Protein AF-A0A7Z9ZGJ2-F1 (afdb_monomer_lite)

pLDDT: mean 71.16, std 16.82, range [43.12, 97.69]

Radius of gyration: 15.34 Å; chains: 1; bounding box: 40×15×41 Å

Structure (mmCIF, N/CA/C/O backbone):
data_AF-A0A7Z9ZGJ2-F1
#
_entry.id   AF-A0A7Z9ZGJ2-F1
#
loop_
_atom_site.group_PDB
_atom_site.id
_atom_site.type_symbol
_atom_site.label_atom_id
_atom_site.label_alt_id
_atom_site.label_comp_id
_atom_site.label_asym_id
_atom_site.label_entity_id
_atom_site.label_seq_id
_atom_site.pdbx_PDB_ins_code
_atom_site.Cartn_x
_atom_site.Cartn_y
_atom_site.Cartn_z
_atom_site.occupancy
_atom_site.B_iso_or_equiv
_atom_site.auth_seq_id
_atom_site.auth_comp_id
_atom_site.auth_asym_id
_atom_site.auth_atom_id
_atom_site.pdbx_PDB_model_num
ATOM 1 N N . ASP A 1 1 ? 11.212 -10.038 -9.518 1.00 59.84 1 ASP A N 1
ATOM 2 C CA . ASP A 1 1 ? 11.185 -9.581 -8.121 1.00 59.84 1 ASP A CA 1
ATOM 3 C C . ASP A 1 1 ? 10.863 -8.096 -8.122 1.00 59.84 1 ASP A C 1
ATOM 5 O O . ASP A 1 1 ? 11.644 -7.328 -8.667 1.00 59.84 1 ASP A O 1
ATOM 9 N N . TRP A 1 2 ? 9.677 -7.718 -7.635 1.00 57.72 2 TRP A N 1
ATOM 10 C CA . TRP A 1 2 ? 9.200 -6.331 -7.667 1.00 57.72 2 TRP A CA 1
ATOM 11 C C . TRP A 1 2 ? 9.753 -5.463 -6.523 1.00 57.72 2 TRP A C 1
ATOM 13 O O . TRP A 1 2 ? 9.513 -4.259 -6.470 1.00 57.72 2 TRP A O 1
ATOM 23 N N . ARG A 1 3 ? 10.488 -6.093 -5.598 1.00 60.53 3 ARG A N 1
ATOM 24 C CA . ARG A 1 3 ? 11.052 -5.476 -4.391 1.00 60.53 3 ARG A CA 1
ATOM 25 C C . ARG A 1 3 ? 12.400 -4.803 -4.638 1.00 60.53 3 ARG A C 1
ATOM 27 O O . ARG A 1 3 ? 12.959 -4.200 -3.730 1.00 60.53 3 ARG A O 1
ATOM 34 N N . ARG A 1 4 ? 12.949 -4.925 -5.849 1.00 65.25 4 ARG A N 1
ATOM 35 C CA . ARG A 1 4 ? 14.235 -4.339 -6.239 1.00 65.25 4 ARG A CA 1
ATOM 36 C C . ARG A 1 4 ? 14.045 -3.383 -7.403 1.00 65.25 4 ARG A C 1
ATOM 38 O O . ARG A 1 4 ? 13.236 -3.623 -8.305 1.00 65.25 4 ARG A O 1
ATOM 45 N N . GLU A 1 5 ? 14.805 -2.293 -7.378 1.00 68.88 5 GLU A N 1
ATOM 46 C CA . GLU A 1 5 ? 14.860 -1.370 -8.504 1.00 68.88 5 GLU A CA 1
ATOM 47 C C . GLU A 1 5 ? 15.343 -2.126 -9.749 1.00 68.88 5 GLU A C 1
ATOM 49 O O . GLU A 1 5 ? 16.346 -2.842 -9.704 1.00 68.88 5 GLU A O 1
ATOM 54 N N . ALA A 1 6 ? 14.604 -2.002 -10.853 1.00 72.44 6 ALA A N 1
ATOM 55 C CA . ALA A 1 6 ? 15.041 -2.553 -12.128 1.00 72.44 6 ALA A CA 1
ATOM 56 C C . ALA A 1 6 ? 16.313 -1.813 -12.598 1.00 72.44 6 ALA A C 1
ATOM 58 O O . ALA A 1 6 ? 16.466 -0.625 -12.312 1.00 72.44 6 ALA A O 1
ATOM 59 N N . PRO A 1 7 ? 17.240 -2.463 -13.315 1.00 75.94 7 PRO A N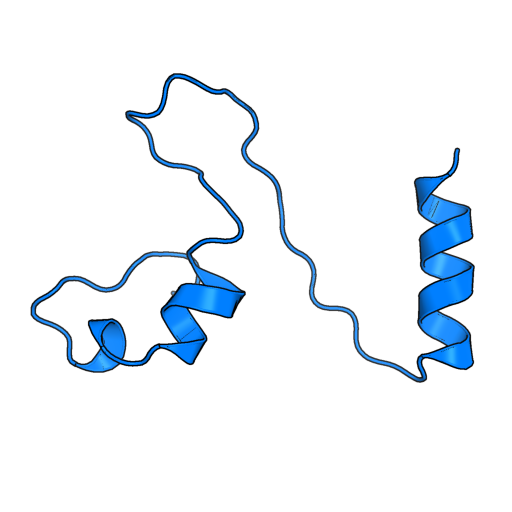 1
ATOM 60 C CA . PRO A 1 7 ? 18.390 -1.775 -13.895 1.00 75.94 7 PRO A CA 1
ATOM 61 C C . PRO A 1 7 ? 17.951 -0.760 -14.964 1.00 75.94 7 PRO A C 1
ATOM 63 O O . PRO A 1 7 ? 16.936 -0.948 -15.627 1.00 75.94 7 PRO A O 1
ATOM 66 N N . LYS A 1 8 ? 18.733 0.311 -15.170 1.00 77.25 8 LYS A N 1
ATOM 67 C CA . LYS A 1 8 ? 18.422 1.395 -16.134 1.00 77.25 8 LYS A CA 1
ATOM 68 C C . LYS A 1 8 ? 18.292 0.928 -17.589 1.00 77.25 8 LYS A C 1
ATOM 70 O O . LYS A 1 8 ? 17.689 1.624 -18.397 1.00 77.25 8 LYS A O 1
ATOM 75 N N . SER A 1 9 ? 18.876 -0.223 -17.913 1.00 82.06 9 SER A N 1
ATOM 76 C CA . SER A 1 9 ? 18.773 -0.882 -19.216 1.00 82.06 9 SER A CA 1
ATOM 77 C C . SER A 1 9 ? 17.422 -1.568 -19.448 1.00 82.06 9 SER A C 1
ATOM 79 O O . SER A 1 9 ? 17.138 -1.983 -20.566 1.00 82.06 9 SER A O 1
ATOM 81 N N . ASP A 1 10 ? 16.590 -1.697 -18.413 1.00 79.62 10 ASP A N 1
ATOM 82 C CA . ASP A 1 10 ? 15.288 -2.346 -18.481 1.00 79.62 10 ASP A CA 1
ATOM 83 C C . ASP A 1 10 ? 14.166 -1.306 -18.667 1.00 79.62 10 ASP A C 1
ATOM 85 O O . ASP A 1 10 ? 14.070 -0.369 -17.868 1.00 79.62 10 ASP A O 1
ATOM 89 N N . PRO A 1 11 ? 13.259 -1.461 -19.652 1.00 78.56 11 PRO A N 1
ATOM 90 C CA . PRO A 1 11 ? 12.123 -0.555 -19.850 1.00 78.56 11 PRO A CA 1
ATOM 91 C C . PRO A 1 11 ? 11.253 -0.360 -18.599 1.00 78.56 11 PRO A C 1
ATOM 93 O O . PRO A 1 11 ? 10.685 0.715 -18.387 1.00 78.56 11 PRO A O 1
ATOM 96 N N . ARG A 1 12 ? 11.191 -1.368 -17.718 1.00 73.81 12 ARG A N 1
ATOM 97 C CA . ARG A 1 12 ? 10.465 -1.308 -16.440 1.00 73.81 12 ARG A CA 1
ATOM 98 C C . ARG A 1 12 ? 11.017 -0.238 -15.494 1.00 73.81 12 ARG A C 1
ATOM 100 O O . ARG A 1 12 ? 10.280 0.229 -14.630 1.00 73.81 12 ARG A O 1
ATOM 107 N N . TYR A 1 13 ? 12.262 0.211 -15.681 1.00 71.06 13 TYR A N 1
ATOM 108 C CA . TYR A 1 13 ? 12.867 1.320 -14.935 1.00 71.06 13 TYR A CA 1
ATOM 109 C C . TYR A 1 13 ? 12.097 2.640 -15.087 1.00 71.06 13 TYR A C 1
ATOM 111 O O . TYR A 1 13 ? 12.004 3.431 -14.143 1.00 71.06 13 TYR A O 1
ATOM 119 N N . TYR A 1 14 ? 11.527 2.878 -16.271 1.00 73.81 14 TYR A N 1
ATOM 120 C CA . TYR A 1 14 ? 10.804 4.108 -16.595 1.00 73.81 14 TYR A CA 1
ATOM 121 C C . TYR A 1 14 ? 9.307 4.025 -16.277 1.00 73.81 14 TYR A C 1
ATOM 123 O O . TYR A 1 14 ? 8.620 5.050 -16.273 1.00 73.81 14 TYR A O 1
ATOM 131 N N . PHE A 1 15 ? 8.801 2.836 -15.933 1.00 72.62 15 PHE A N 1
ATOM 132 C CA . PHE A 1 15 ? 7.427 2.656 -15.482 1.00 72.62 15 PHE A CA 1
ATOM 133 C C . PHE A 1 15 ? 7.264 3.200 -14.052 1.00 72.62 15 PHE A C 1
ATOM 135 O O . PHE A 1 15 ? 7.486 2.523 -13.048 1.00 72.62 15 PHE A O 1
ATOM 142 N N . ARG A 1 16 ? 6.880 4.478 -13.968 1.00 65.56 16 ARG A N 1
ATOM 143 C CA . ARG A 1 16 ? 6.744 5.260 -12.726 1.00 65.56 16 ARG A CA 1
ATOM 144 C C . ARG A 1 16 ? 5.938 4.575 -11.612 1.00 65.56 16 ARG A C 1
ATOM 146 O O . ARG A 1 16 ? 6.422 4.650 -10.483 1.00 65.56 16 ARG A O 1
ATOM 153 N N . PRO A 1 17 ? 4.798 3.893 -11.871 1.00 67.19 17 PRO A N 1
ATOM 154 C CA . PRO A 1 17 ? 4.013 3.273 -10.801 1.00 67.19 17 PRO A CA 1
ATOM 155 C C . PRO A 1 17 ? 4.818 2.258 -9.986 1.00 67.19 17 PRO A C 1
ATOM 157 O O . PRO A 1 17 ? 4.681 2.183 -8.769 1.00 67.19 17 PRO A O 1
ATOM 160 N N . TYR A 1 18 ? 5.721 1.527 -10.641 1.00 60.62 18 TYR A N 1
ATOM 161 C CA . TYR A 1 18 ? 6.596 0.559 -9.987 1.00 60.62 18 TYR A CA 1
ATOM 162 C C . TYR A 1 18 ? 7.620 1.244 -9.069 1.00 60.62 18 TYR A C 1
ATOM 164 O O . TYR A 1 18 ? 7.846 0.822 -7.934 1.00 60.62 18 TYR A O 1
ATOM 172 N N . LYS A 1 19 ? 8.192 2.366 -9.521 1.00 58.19 19 LYS A N 1
ATOM 173 C CA . LYS A 1 19 ? 9.193 3.121 -8.759 1.00 58.19 19 LYS A CA 1
ATOM 174 C C . LYS A 1 19 ? 8.603 3.845 -7.545 1.00 58.19 19 LYS A C 1
ATOM 176 O O . LYS A 1 19 ? 9.284 3.956 -6.528 1.00 58.19 19 LYS A O 1
ATOM 181 N N . THR A 1 20 ? 7.369 4.340 -7.642 1.00 58.78 20 THR A N 1
ATOM 182 C CA . THR A 1 20 ? 6.733 5.145 -6.586 1.00 58.78 20 THR A CA 1
ATOM 183 C C . THR A 1 20 ? 5.998 4.321 -5.535 1.00 58.78 20 THR A C 1
ATOM 185 O O . THR A 1 20 ? 5.997 4.725 -4.378 1.00 58.78 20 THR A O 1
ATOM 188 N N . LEU A 1 21 ? 5.393 3.186 -5.902 1.00 62.53 21 LEU A N 1
ATOM 189 C CA . LEU A 1 21 ? 4.575 2.386 -4.978 1.00 62.53 21 LEU A CA 1
ATOM 190 C C . LEU A 1 21 ? 5.342 1.244 -4.298 1.00 62.53 21 LEU A C 1
ATOM 192 O O . LEU A 1 21 ? 4.992 0.869 -3.183 1.00 62.53 21 LEU A O 1
ATOM 196 N N . LEU A 1 22 ? 6.353 0.675 -4.962 1.00 58.41 22 LEU A N 1
ATOM 197 C CA . LEU A 1 22 ? 6.946 -0.605 -4.544 1.00 58.41 22 LEU A CA 1
ATOM 198 C C . LEU A 1 22 ? 8.429 -0.511 -4.176 1.00 58.41 22 LEU A C 1
ATOM 200 O O . LEU A 1 22 ? 8.875 -1.205 -3.270 1.00 58.41 22 LEU A O 1
ATOM 204 N N . VAL A 1 23 ? 9.195 0.333 -4.872 1.00 56.19 23 VAL A N 1
ATOM 205 C CA . VAL A 1 23 ? 10.661 0.384 -4.715 1.00 56.19 23 VAL A CA 1
ATOM 206 C C . VAL A 1 23 ? 11.119 1.489 -3.755 1.00 56.19 23 VAL A C 1
ATOM 208 O O . VAL A 1 23 ? 12.052 1.286 -2.986 1.00 56.19 23 VAL A O 1
ATOM 211 N N . ARG A 1 24 ? 10.480 2.669 -3.765 1.00 59.09 24 ARG A N 1
ATOM 212 C CA . ARG A 1 24 ? 10.869 3.816 -2.911 1.00 59.09 24 ARG A CA 1
ATOM 213 C C . ARG A 1 24 ? 10.314 3.778 -1.482 1.00 59.09 24 ARG A C 1
ATOM 215 O O . ARG A 1 24 ? 10.751 4.583 -0.667 1.00 59.09 24 ARG A O 1
ATOM 222 N N . THR A 1 25 ? 9.369 2.892 -1.178 1.00 53.84 25 THR A N 1
ATOM 223 C CA . THR A 1 25 ? 8.729 2.770 0.146 1.00 53.84 25 THR A CA 1
ATOM 224 C C . THR A 1 25 ? 9.527 1.914 1.134 1.00 53.84 25 THR A C 1
ATOM 226 O O . THR A 1 25 ? 9.263 1.966 2.330 1.00 53.84 25 THR A O 1
ATOM 229 N N . VAL A 1 26 ? 10.549 1.190 0.668 1.00 54.84 26 VAL A N 1
ATOM 230 C CA . VAL A 1 26 ? 11.416 0.334 1.489 1.00 54.84 26 VAL A CA 1
ATOM 231 C C . VAL A 1 26 ? 12.867 0.696 1.189 1.00 54.84 26 VAL A C 1
ATOM 233 O O . VAL A 1 26 ? 13.519 0.081 0.348 1.00 54.84 26 VAL A O 1
ATOM 236 N N . GLN A 1 27 ? 13.385 1.751 1.821 1.00 50.69 27 GLN A N 1
ATOM 237 C CA . GLN A 1 27 ? 14.758 2.198 1.581 1.00 50.69 27 GLN A CA 1
ATOM 238 C C . GLN A 1 27 ? 15.771 1.332 2.347 1.00 50.69 27 GLN A C 1
ATOM 240 O O . GLN A 1 27 ? 16.472 1.796 3.237 1.00 50.69 27 GLN A O 1
ATOM 245 N N . ALA A 1 28 ? 15.879 0.063 1.957 1.00 51.09 28 ALA A N 1
ATOM 246 C CA . ALA A 1 28 ? 17.035 -0.779 2.243 1.00 51.09 28 ALA A CA 1
ATOM 247 C C . ALA A 1 28 ? 18.124 -0.511 1.183 1.00 51.09 28 ALA A C 1
ATOM 249 O O . ALA A 1 28 ? 18.430 -1.361 0.351 1.00 51.09 28 ALA A O 1
ATOM 250 N N . CYS A 1 29 ? 18.679 0.705 1.161 1.00 43.12 29 CYS A N 1
ATOM 251 C CA . CYS A 1 29 ? 19.890 0.998 0.388 1.00 43.12 29 CYS A CA 1
ATOM 252 C C . CYS A 1 29 ? 21.116 0.719 1.277 1.00 43.12 29 CYS A C 1
ATOM 254 O O . CYS A 1 29 ? 21.234 1.372 2.314 1.00 43.12 29 CYS A O 1
ATOM 256 N N . PRO A 1 30 ? 22.044 -0.179 0.889 1.00 51.28 30 PRO A N 1
ATOM 257 C CA . PRO A 1 30 ? 23.190 -0.572 1.724 1.00 51.28 30 PRO A CA 1
ATOM 258 C C . PRO A 1 30 ? 24.139 0.577 2.101 1.00 51.28 30 PRO A C 1
ATOM 260 O O . PRO A 1 30 ? 24.874 0.477 3.077 1.00 51.28 30 PRO A O 1
ATOM 263 N N . GLU A 1 31 ? 24.126 1.670 1.335 1.00 51.12 31 GLU A N 1
ATOM 264 C CA . GLU A 1 31 ? 25.044 2.808 1.488 1.00 51.12 31 GLU A CA 1
ATOM 265 C C . GLU A 1 31 ? 24.435 3.984 2.275 1.00 51.12 31 GLU A C 1
ATOM 267 O O . GLU A 1 31 ? 25.125 4.949 2.607 1.00 51.12 31 GLU A O 1
ATOM 272 N N . ALA A 1 32 ? 23.139 3.929 2.604 1.00 45.44 32 ALA A N 1
ATOM 273 C CA . ALA A 1 32 ? 22.476 4.974 3.372 1.00 45.44 32 ALA A CA 1
ATOM 274 C C . ALA A 1 32 ? 22.629 4.691 4.871 1.00 45.44 32 ALA A C 1
ATOM 276 O O . ALA A 1 32 ? 22.125 3.709 5.402 1.00 45.44 32 ALA A O 1
ATOM 277 N N . ARG A 1 33 ? 23.307 5.597 5.574 1.00 48.59 33 ARG A N 1
ATOM 278 C CA . ARG A 1 33 ? 23.656 5.540 7.005 1.00 48.59 33 ARG A CA 1
ATOM 279 C C . ARG A 1 33 ? 22.455 5.608 7.978 1.00 48.59 33 ARG A C 1
ATOM 281 O O . ARG A 1 33 ? 22.616 6.082 9.099 1.00 48.59 33 ARG A O 1
ATOM 288 N N . ARG A 1 34 ? 21.247 5.191 7.576 1.00 47.84 34 ARG A N 1
ATOM 289 C CA . ARG A 1 34 ? 20.056 5.109 8.439 1.00 47.84 34 ARG A CA 1
ATOM 290 C C . ARG A 1 34 ? 19.445 3.712 8.370 1.00 47.84 34 ARG A C 1
ATOM 292 O O . ARG A 1 34 ? 19.241 3.157 7.300 1.00 47.84 34 ARG A O 1
ATOM 299 N N . ARG A 1 35 ? 19.216 3.159 9.555 1.00 46.44 35 ARG A N 1
ATOM 300 C CA . ARG A 1 35 ? 19.151 1.732 9.884 1.00 46.44 35 ARG A CA 1
ATOM 301 C C . ARG A 1 35 ? 17.731 1.156 9.892 1.00 46.44 35 ARG A C 1
ATOM 303 O O . ARG A 1 35 ? 17.545 0.058 10.398 1.00 46.44 35 ARG A O 1
ATOM 310 N N . ASP A 1 36 ? 16.749 1.848 9.329 1.00 51.75 36 ASP A N 1
ATOM 311 C CA . ASP A 1 36 ? 15.349 1.444 9.475 1.00 51.75 36 ASP A CA 1
ATOM 312 C C . ASP A 1 36 ? 14.826 0.891 8.148 1.00 51.75 36 ASP A C 1
ATOM 314 O O . ASP A 1 36 ? 14.160 1.569 7.366 1.00 51.75 36 ASP A O 1
ATOM 318 N N . GLY A 1 37 ? 15.188 -0.363 7.867 1.00 56.12 37 GLY A N 1
ATOM 319 C CA . GLY A 1 37 ? 14.588 -1.146 6.791 1.00 56.12 37 GLY A CA 1
ATOM 320 C C . GLY A 1 37 ? 13.116 -1.408 7.104 1.00 56.12 37 GLY A C 1
ATOM 321 O O . GLY A 1 37 ? 12.794 -2.390 7.764 1.00 56.12 37 GLY A O 1
ATOM 322 N N . GLY A 1 38 ? 12.233 -0.506 6.680 1.00 62.75 38 GLY A N 1
ATOM 323 C CA . GLY A 1 38 ? 10.789 -0.647 6.872 1.00 62.75 38 GLY A CA 1
ATOM 324 C C . GLY A 1 38 ? 10.185 -1.706 5.949 1.00 62.75 38 GLY A C 1
ATOM 325 O O . GLY A 1 38 ? 10.503 -1.750 4.766 1.00 62.75 38 GLY A O 1
ATOM 326 N N . GLU A 1 39 ? 9.292 -2.550 6.464 1.00 68.38 39 GLU A N 1
ATOM 327 C CA . GLU A 1 39 ? 8.509 -3.485 5.648 1.00 68.38 39 GLU A CA 1
ATOM 328 C C . GLU A 1 39 ? 7.208 -2.819 5.174 1.00 68.38 39 GLU A C 1
ATOM 330 O O . GLU A 1 39 ? 6.550 -2.099 5.924 1.00 68.38 39 GLU A O 1
ATOM 335 N N . SER A 1 40 ? 6.836 -3.043 3.911 1.00 69.25 40 SER A N 1
ATOM 336 C CA . SER A 1 40 ? 5.560 -2.581 3.351 1.00 69.25 40 SER A CA 1
ATOM 337 C C . SER A 1 40 ? 4.578 -3.744 3.220 1.00 69.25 40 SER A C 1
ATOM 339 O O . SER A 1 40 ? 4.926 -4.791 2.675 1.00 69.25 40 SER A O 1
ATOM 341 N N . PHE A 1 41 ? 3.329 -3.530 3.642 1.00 76.75 41 PHE A N 1
ATOM 342 C CA . PHE A 1 41 ? 2.243 -4.511 3.562 1.00 76.75 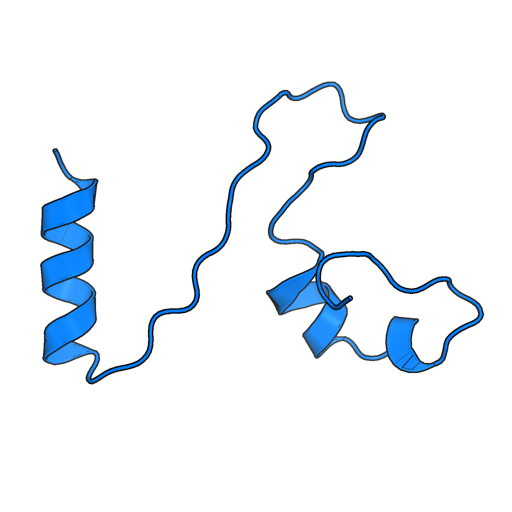41 PHE A CA 1
ATOM 343 C C . PHE A 1 41 ? 1.134 -4.019 2.627 1.00 76.75 41 PHE A C 1
ATOM 345 O O . PHE A 1 41 ? 0.776 -2.842 2.637 1.00 76.75 41 PHE A O 1
ATOM 352 N N . TYR A 1 42 ? 0.563 -4.924 1.831 1.00 80.25 42 TYR A N 1
ATOM 353 C CA . TYR A 1 42 ? -0.618 -4.641 1.016 1.00 80.25 42 TYR A CA 1
ATOM 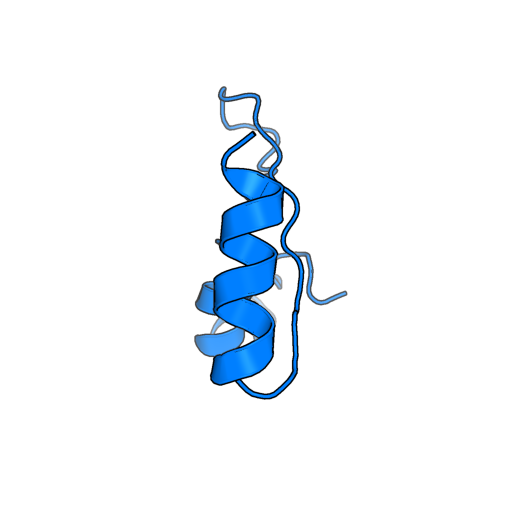354 C C . TYR A 1 42 ? -1.871 -5.158 1.725 1.00 80.25 42 TYR A C 1
ATOM 356 O O . TYR A 1 42 ? -2.000 -6.358 1.962 1.00 80.25 42 TYR A O 1
ATOM 364 N N . VAL A 1 43 ? -2.800 -4.256 2.040 1.00 84.69 43 VAL A N 1
ATOM 365 C CA . VAL A 1 43 ? -4.079 -4.584 2.682 1.00 84.69 43 VAL A CA 1
ATOM 366 C C . VAL A 1 43 ? -5.211 -4.230 1.726 1.00 84.69 43 VAL A C 1
ATOM 368 O O . VAL A 1 43 ? -5.298 -3.098 1.252 1.00 84.69 43 VAL A O 1
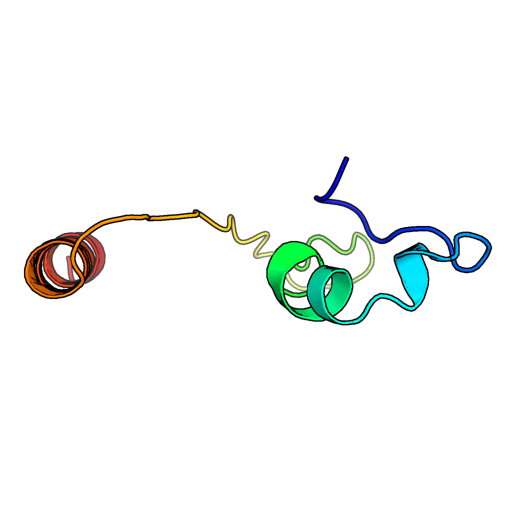ATOM 371 N N . ARG A 1 44 ? -6.089 -5.197 1.441 1.00 90.31 44 ARG A N 1
ATOM 372 C CA . ARG A 1 44 ? -7.235 -5.033 0.537 1.00 90.31 44 ARG A CA 1
ATOM 373 C C . ARG A 1 44 ? -8.528 -5.428 1.244 1.00 90.31 44 ARG A C 1
ATOM 375 O O . ARG A 1 44 ? -8.626 -6.529 1.771 1.00 90.31 44 ARG A O 1
ATOM 382 N N . GLY A 1 45 ? -9.522 -4.546 1.206 1.00 94.31 45 GLY A N 1
ATOM 383 C CA . GLY A 1 45 ? -10.849 -4.744 1.795 1.00 94.31 45 GLY A CA 1
ATOM 384 C C . GLY A 1 45 ? -11.636 -3.433 1.825 1.00 94.31 45 GLY A C 1
ATOM 385 O O . GLY A 1 45 ? -11.117 -2.403 1.395 1.00 94.31 45 GLY A O 1
ATOM 386 N N . ASP A 1 46 ? -12.872 -3.459 2.332 1.00 97.69 46 ASP A N 1
ATOM 387 C CA . ASP A 1 46 ? -13.661 -2.236 2.535 1.00 97.69 46 ASP A CA 1
ATOM 388 C C . ASP A 1 46 ? -12.935 -1.305 3.519 1.00 97.69 46 ASP A C 1
ATOM 390 O O . ASP A 1 46 ? -12.596 -1.708 4.634 1.00 97.69 46 ASP A O 1
ATOM 394 N N . HIS A 1 47 ? -12.711 -0.053 3.115 1.00 95.69 47 HIS A N 1
ATOM 395 C CA . HIS A 1 47 ? -12.050 0.964 3.934 1.00 95.69 47 HIS A CA 1
ATOM 396 C C . HIS A 1 47 ? -12.747 1.198 5.278 1.00 95.69 47 HIS A C 1
ATOM 398 O O . HIS A 1 47 ? -12.075 1.485 6.270 1.00 95.69 47 HIS A O 1
ATOM 404 N N . ARG A 1 48 ? -14.075 1.032 5.336 1.00 96.56 48 ARG A N 1
ATOM 405 C CA . ARG A 1 48 ? -14.864 1.130 6.573 1.00 96.56 48 ARG A CA 1
ATOM 406 C C . ARG A 1 48 ? -14.482 0.055 7.588 1.00 96.56 48 ARG A C 1
ATOM 408 O O . ARG A 1 48 ? -14.676 0.260 8.781 1.00 96.56 48 ARG A O 1
ATOM 415 N N . VAL A 1 49 ? -13.937 -1.068 7.123 1.00 97.25 49 VAL A N 1
ATOM 416 C CA . VAL A 1 49 ? -13.470 -2.178 7.959 1.00 97.25 49 VAL A CA 1
ATOM 417 C C . VAL A 1 49 ? -11.962 -2.091 8.181 1.00 97.25 49 VAL A C 1
ATOM 419 O O . VAL A 1 49 ? -11.500 -2.241 9.309 1.00 97.25 49 VAL A O 1
ATOM 422 N N . THR A 1 50 ? -11.170 -1.847 7.137 1.00 96.38 50 THR A N 1
ATOM 423 C CA . THR A 1 50 ? -9.706 -1.941 7.230 1.00 96.38 50 THR A CA 1
ATOM 424 C C . THR A 1 50 ? -9.088 -0.794 8.029 1.00 96.38 50 THR A C 1
ATOM 426 O O . THR A 1 50 ? -8.267 -1.058 8.907 1.00 96.38 50 THR A O 1
ATOM 429 N N . LEU A 1 51 ? -9.493 0.462 7.798 1.00 95.00 51 LEU A N 1
ATOM 430 C CA . LEU A 1 51 ? -8.844 1.629 8.415 1.00 95.00 51 LEU A CA 1
ATOM 431 C C . LEU A 1 51 ? -9.030 1.710 9.943 1.00 95.00 51 LEU A C 1
ATOM 433 O O . LEU A 1 51 ? -8.025 1.904 10.631 1.00 95.00 51 LEU A O 1
ATOM 437 N N . PRO A 1 52 ? -10.240 1.523 10.518 1.00 96.25 52 PRO A N 1
ATOM 438 C CA . PRO A 1 52 ? -10.409 1.579 11.971 1.00 96.25 52 PRO A CA 1
ATOM 439 C C . PRO A 1 52 ? -9.639 0.472 12.701 1.00 96.25 52 PRO A C 1
ATOM 441 O O . PRO A 1 52 ? -9.051 0.726 13.749 1.00 96.25 52 PRO A O 1
ATOM 444 N N . ASN A 1 53 ? -9.593 -0.737 12.130 1.00 95.44 53 ASN A N 1
ATOM 445 C CA . ASN A 1 53 ? -8.867 -1.867 12.714 1.00 95.44 53 ASN A CA 1
ATOM 446 C C . ASN A 1 53 ? -7.347 -1.658 12.668 1.00 95.44 53 ASN A C 1
ATOM 448 O O . ASN A 1 53 ? -6.669 -1.881 13.669 1.00 95.44 53 ASN A O 1
ATOM 452 N N . LEU A 1 54 ? -6.809 -1.167 11.544 1.00 93.69 54 LEU A N 1
ATOM 453 C CA . LEU A 1 54 ? -5.391 -0.798 11.436 1.00 93.69 54 LEU A CA 1
ATOM 454 C C . LEU A 1 54 ? -5.009 0.276 12.456 1.00 93.69 54 LEU A C 1
ATOM 456 O O . LEU A 1 54 ? -3.985 0.157 13.123 1.00 93.69 54 LEU A O 1
ATOM 460 N N . TYR A 1 55 ? -5.851 1.296 12.620 1.00 93.94 55 TYR A N 1
ATOM 461 C CA . TYR A 1 55 ? -5.623 2.347 13.605 1.00 93.94 55 TYR A CA 1
ATOM 462 C C . TYR A 1 55 ? -5.566 1.799 15.036 1.00 93.94 55 TYR A C 1
ATOM 464 O O . TYR A 1 55 ? -4.649 2.129 15.785 1.00 93.94 55 TYR A O 1
ATOM 472 N N . GLN A 1 56 ? -6.510 0.931 15.412 1.00 94.81 56 GLN A N 1
ATOM 473 C CA . GLN A 1 56 ? -6.513 0.292 16.732 1.00 94.81 56 GLN A CA 1
ATOM 474 C C . GLN A 1 56 ? -5.282 -0.590 16.965 1.00 94.81 56 GL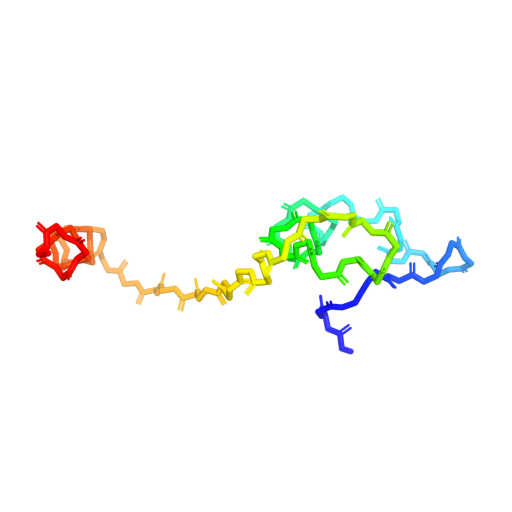N A C 1
ATOM 476 O O . GLN A 1 56 ? -4.769 -0.630 18.082 1.00 94.81 56 GLN A O 1
ATOM 481 N N . LEU A 1 57 ? -4.810 -1.282 15.926 1.00 91.75 57 LEU A N 1
ATOM 482 C CA . LEU A 1 57 ? -3.644 -2.158 16.003 1.00 91.75 57 LEU A CA 1
ATOM 483 C C . LEU A 1 57 ? -2.341 -1.375 16.227 1.00 91.75 57 LEU A C 1
ATOM 485 O O . LEU A 1 57 ? -1.501 -1.817 17.004 1.00 91.75 57 LEU A O 1
ATOM 489 N N . VAL A 1 58 ? -2.176 -0.229 15.557 1.00 89.44 58 VAL A N 1
ATOM 490 C CA . VAL A 1 58 ? -0.912 0.536 15.535 1.00 89.44 58 VAL A CA 1
ATOM 491 C C . VAL A 1 58 ? -0.815 1.583 16.652 1.00 89.44 58 VAL A C 1
ATOM 493 O O . VAL A 1 58 ? 0.282 2.002 16.995 1.00 89.44 58 VAL A O 1
ATOM 496 N N . ARG A 1 59 ? -1.934 2.028 17.242 1.00 86.50 5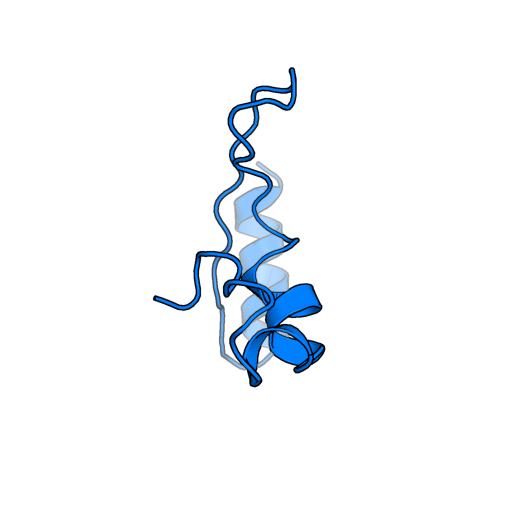9 ARG A N 1
ATOM 497 C CA . ARG A 1 59 ? -1.937 3.074 18.289 1.00 86.50 59 ARG A CA 1
ATOM 498 C C . ARG A 1 59 ? -1.604 2.568 19.708 1.00 86.50 59 ARG A C 1
ATOM 500 O O . ARG A 1 59 ? -1.713 3.356 20.645 1.00 86.50 59 ARG A O 1
ATOM 507 N N . LYS A 1 60 ? -1.292 1.282 19.894 1.00 54.28 60 LYS A N 1
ATOM 508 C CA . LYS A 1 60 ? -0.803 0.745 21.180 1.00 54.28 60 LYS A CA 1
ATOM 509 C C . LYS A 1 60 ? 0.687 1.011 21.341 1.00 54.28 60 LYS A C 1
ATOM 511 O O . LYS A 1 60 ? 1.080 1.263 22.498 1.00 54.28 60 LYS A O 1
#

Sequence (60 aa):
DWRREAPKSDPRYYFRPYKTLLVRTVQACPEARRRDGGESFYVRGDHRVTLPNLYQLVRK

Foldseek 3Di:
DLQAQDDPPDPVNPVVVSCPPHHVVQPPDVPDPDDDRDDDDDDDDPCVPPVVVVCVVPVD

Secondary structure (DSSP, 8-state):
-TTSPPPTTSGGGG-HHHIIIIITTS---TTSS-----------S-HHHHHHHHHHHH--